Protein AF-A0A0S8EUS3-F1 (afdb_monomer_lite)

Structure (mmCIF, N/CA/C/O backbone):
data_AF-A0A0S8EUS3-F1
#
_entry.id   AF-A0A0S8EUS3-F1
#
loop_
_atom_site.group_PDB
_atom_site.id
_atom_site.type_symbol
_atom_site.label_atom_id
_atom_site.label_alt_id
_atom_site.label_comp_id
_atom_site.label_asym_id
_atom_site.label_entity_id
_atom_site.label_seq_id
_atom_site.pdbx_PDB_ins_code
_atom_site.Cartn_x
_atom_site.Cartn_y
_atom_site.Cartn_z
_atom_site.occupancy
_atom_site.B_iso_or_equiv
_atom_site.auth_seq_id
_atom_site.auth_comp_id
_atom_site.auth_asym_id
_atom_site.auth_atom_id
_atom_site.pdbx_PDB_model_num
ATOM 1 N N . MET A 1 1 ? -18.712 -5.961 16.122 1.00 82.56 1 MET A N 1
ATOM 2 C CA . MET A 1 1 ? -18.795 -4.743 15.281 1.00 82.56 1 MET A CA 1
ATOM 3 C C . MET A 1 1 ? -17.416 -4.321 14.781 1.00 82.56 1 MET A C 1
ATOM 5 O O . MET A 1 1 ? -17.202 -4.384 13.581 1.00 82.56 1 MET A O 1
ATOM 9 N N . LEU A 1 2 ? -16.468 -4.012 15.676 1.00 86.75 2 LEU A N 1
ATOM 10 C CA . LEU A 1 2 ? -15.114 -3.549 15.328 1.00 86.75 2 LEU A CA 1
ATOM 11 C C . LEU A 1 2 ? -14.350 -4.480 14.368 1.00 86.75 2 LEU A C 1
ATOM 13 O O . LEU A 1 2 ? -13.810 -4.018 13.373 1.00 86.75 2 LEU A O 1
ATOM 17 N N . GLY A 1 3 ? -14.389 -5.799 14.596 1.00 90.25 3 GLY A N 1
ATOM 18 C CA . GLY A 1 3 ? -13.727 -6.765 13.707 1.00 90.25 3 GLY A CA 1
ATOM 19 C C . GLY A 1 3 ? -14.267 -6.778 12.269 1.00 90.25 3 GLY A C 1
ATOM 20 O O . GLY A 1 3 ? -13.505 -6.980 11.335 1.00 90.25 3 GLY A O 1
ATOM 21 N N . ARG A 1 4 ? -15.562 -6.490 12.062 1.00 91.62 4 ARG A N 1
ATOM 22 C CA . ARG A 1 4 ? -16.137 -6.389 10.705 1.00 91.62 4 ARG A CA 1
ATOM 23 C C . ARG A 1 4 ? -15.596 -5.158 9.983 1.00 91.62 4 ARG A C 1
ATOM 25 O O . ARG A 1 4 ? -15.263 -5.248 8.813 1.00 91.62 4 ARG A O 1
ATOM 32 N N . ILE A 1 5 ? -15.479 -4.040 10.698 1.00 91.31 5 ILE A N 1
ATOM 33 C CA . ILE A 1 5 ? -14.918 -2.792 10.168 1.00 91.31 5 ILE A CA 1
ATOM 34 C C . ILE A 1 5 ? -13.445 -2.995 9.806 1.00 91.31 5 ILE A C 1
ATOM 36 O O . ILE A 1 5 ? -13.037 -2.604 8.723 1.00 91.31 5 ILE A O 1
ATOM 40 N N . ALA A 1 6 ? -12.688 -3.707 10.645 1.00 93.00 6 ALA A N 1
ATOM 41 C CA . ALA A 1 6 ? -11.306 -4.066 10.345 1.00 93.00 6 ALA A CA 1
ATOM 42 C C . ALA A 1 6 ? -11.154 -4.845 9.047 1.00 93.00 6 ALA A C 1
ATOM 44 O O . ALA A 1 6 ? -10.353 -4.473 8.195 1.00 93.00 6 ALA A O 1
ATOM 45 N N . ILE A 1 7 ? -11.964 -5.889 8.879 1.00 95.12 7 ILE A N 1
ATOM 46 C CA . ILE A 1 7 ? -11.954 -6.692 7.659 1.00 95.12 7 ILE A CA 1
ATOM 47 C C . ILE A 1 7 ? -12.327 -5.826 6.450 1.00 95.12 7 ILE A C 1
ATOM 49 O O . ILE A 1 7 ? -11.661 -5.913 5.427 1.00 95.12 7 ILE A O 1
ATOM 53 N N . LEU A 1 8 ? -13.336 -4.955 6.565 1.00 94.88 8 LEU A N 1
ATOM 54 C CA . LEU A 1 8 ? -13.727 -4.055 5.476 1.00 94.88 8 LEU A CA 1
ATOM 55 C C . LEU A 1 8 ? -12.615 -3.063 5.101 1.00 94.88 8 LEU A C 1
ATOM 57 O O . LEU A 1 8 ? -12.378 -2.871 3.914 1.00 94.88 8 LEU A O 1
ATOM 61 N N . CYS A 1 9 ? -11.906 -2.481 6.073 1.00 95.12 9 CYS A N 1
ATOM 62 C CA . CYS A 1 9 ? -10.751 -1.616 5.806 1.00 95.12 9 CYS A CA 1
ATOM 63 C C . CYS A 1 9 ? -9.631 -2.382 5.093 1.00 95.12 9 CYS A C 1
ATOM 65 O O . CYS A 1 9 ? -9.095 -1.901 4.101 1.00 95.12 9 CYS A O 1
ATOM 67 N N . VAL A 1 10 ? -9.307 -3.595 5.553 1.00 95.75 10 VAL A N 1
ATOM 68 C CA . VAL A 1 10 ? -8.296 -4.439 4.895 1.00 95.75 10 VAL A CA 1
ATOM 69 C C . VAL A 1 10 ? -8.711 -4.767 3.460 1.00 95.75 10 VAL A C 1
ATOM 71 O O . VAL A 1 10 ? -7.904 -4.624 2.549 1.00 95.75 10 VAL A O 1
ATOM 74 N N . LEU A 1 11 ? -9.969 -5.154 3.235 1.00 97.31 11 LEU A N 1
ATOM 75 C CA . LEU A 1 11 ? -10.483 -5.430 1.892 1.00 97.31 11 LEU A CA 1
ATOM 76 C C . LEU A 1 11 ? -10.456 -4.189 0.990 1.00 97.31 11 LEU A C 1
ATOM 78 O O . LEU A 1 11 ? -10.166 -4.324 -0.195 1.00 97.31 11 LEU A O 1
ATOM 82 N N . ALA A 1 12 ? -10.716 -2.996 1.533 1.00 97.00 12 ALA A N 1
ATOM 83 C CA . ALA A 1 12 ? -10.605 -1.744 0.788 1.00 97.00 12 ALA A CA 1
ATOM 84 C C . ALA A 1 12 ? -9.157 -1.477 0.344 1.00 97.00 12 ALA A C 1
ATOM 86 O O . ALA A 1 12 ? -8.921 -1.252 -0.840 1.00 97.00 12 ALA A O 1
ATOM 87 N N . HIS A 1 13 ? -8.178 -1.621 1.244 1.00 97.88 13 HIS A N 1
ATOM 88 C CA . HIS A 1 13 ? -6.762 -1.489 0.884 1.00 97.88 13 HIS A CA 1
ATOM 89 C C . HIS A 1 13 ? -6.323 -2.542 -0.142 1.00 97.88 13 HIS A C 1
ATOM 91 O O . HIS A 1 13 ? -5.618 -2.219 -1.093 1.00 97.88 13 HIS A O 1
ATOM 97 N N . LEU A 1 14 ? -6.776 -3.793 -0.005 1.00 97.94 14 LEU A N 1
ATOM 98 C CA . LEU A 1 14 ? -6.502 -4.840 -0.995 1.00 97.94 14 LEU A CA 1
ATOM 99 C C . LEU A 1 14 ? -7.114 -4.515 -2.364 1.00 97.94 14 LEU A C 1
ATOM 101 O O . LEU A 1 14 ? -6.500 -4.807 -3.390 1.00 97.94 14 LEU A O 1
ATOM 105 N N . ALA A 1 15 ? -8.298 -3.899 -2.400 1.00 98.31 15 ALA A N 1
ATOM 106 C CA . ALA A 1 15 ? -8.910 -3.444 -3.643 1.00 98.31 15 ALA A CA 1
ATOM 107 C C . ALA A 1 15 ? -8.097 -2.313 -4.296 1.00 98.31 15 ALA A C 1
ATOM 109 O O . ALA A 1 15 ? -7.879 -2.349 -5.504 1.00 98.31 15 ALA A O 1
ATOM 110 N N . GLU A 1 16 ? -7.590 -1.356 -3.516 1.00 98.06 16 GLU A N 1
ATOM 111 C CA . GLU A 1 16 ? -6.712 -0.291 -4.022 1.00 98.06 16 GLU A CA 1
ATOM 112 C C . GLU A 1 16 ? -5.384 -0.838 -4.562 1.00 98.06 16 GLU A C 1
ATOM 114 O O . GLU A 1 16 ? -4.991 -0.495 -5.676 1.00 98.06 16 GLU A O 1
ATOM 119 N N . ILE A 1 17 ? -4.740 -1.749 -3.825 1.00 98.44 17 ILE A N 1
ATOM 120 C CA . ILE A 1 17 ? -3.534 -2.462 -4.278 1.00 98.44 17 ILE A CA 1
ATOM 121 C C . ILE A 1 17 ? -3.823 -3.213 -5.582 1.00 98.44 17 ILE A C 1
ATOM 123 O O . ILE A 1 17 ? -3.038 -3.171 -6.522 1.00 98.44 17 ILE A O 1
ATOM 127 N N . THR A 1 18 ? -4.982 -3.867 -5.682 1.00 98.31 18 THR A N 1
ATOM 128 C CA . THR A 1 18 ? -5.390 -4.557 -6.912 1.00 98.31 18 THR A CA 1
ATOM 129 C C . THR A 1 18 ? -5.510 -3.587 -8.086 1.00 98.31 18 THR A C 1
ATOM 131 O O . THR A 1 18 ? -5.062 -3.902 -9.185 1.00 98.31 18 THR A O 1
ATOM 134 N N . VAL A 1 19 ? -6.089 -2.403 -7.875 1.00 98.38 19 VAL A N 1
ATOM 135 C CA . VAL A 1 19 ? -6.232 -1.382 -8.925 1.00 98.38 19 VAL A CA 1
ATOM 136 C C . VAL A 1 19 ? -4.863 -0.914 -9.424 1.00 98.38 19 VAL A C 1
ATOM 138 O O . VAL A 1 19 ? -4.645 -0.865 -10.635 1.00 98.38 19 VAL A O 1
ATOM 141 N N . TRP A 1 20 ? -3.926 -0.632 -8.517 1.00 98.31 20 TRP A N 1
ATOM 142 C CA . TRP A 1 20 ? -2.558 -0.245 -8.871 1.00 98.31 20 TRP A CA 1
ATOM 143 C C . TRP A 1 20 ? -1.786 -1.370 -9.568 1.00 98.31 20 TRP A C 1
ATOM 145 O O . TRP A 1 20 ? -1.189 -1.151 -10.622 1.00 98.31 20 TRP A O 1
ATOM 155 N N . ALA A 1 21 ? -1.856 -2.594 -9.046 1.00 98.06 21 ALA A N 1
ATOM 156 C CA . ALA A 1 21 ? -1.242 -3.771 -9.655 1.00 98.06 21 ALA A CA 1
ATOM 157 C C . ALA A 1 21 ? -1.742 -4.006 -11.088 1.00 98.06 21 ALA A C 1
ATOM 159 O O . ALA A 1 21 ? -0.948 -4.193 -12.012 1.00 98.06 21 ALA A O 1
ATOM 160 N N . MET A 1 22 ? -3.062 -3.943 -11.287 1.00 97.94 22 MET A N 1
ATOM 161 C CA . MET A 1 22 ? -3.672 -4.064 -12.609 1.00 97.94 22 MET A CA 1
ATOM 162 C C . MET A 1 22 ? -3.221 -2.935 -13.532 1.00 97.94 22 MET A C 1
ATOM 164 O O . MET A 1 22 ? -2.943 -3.195 -14.698 1.00 97.94 22 MET A O 1
ATOM 168 N N . PHE A 1 23 ? -3.097 -1.706 -13.027 1.00 97.62 23 PHE A N 1
ATOM 169 C CA . PHE A 1 23 ? -2.569 -0.590 -13.806 1.00 97.62 23 PHE A CA 1
ATOM 170 C C . PHE A 1 23 ? -1.139 -0.865 -14.297 1.00 97.62 23 PHE A C 1
ATOM 172 O O . PHE A 1 23 ? -0.886 -0.764 -15.496 1.00 97.62 23 PHE A O 1
ATOM 179 N N . TYR A 1 24 ? -0.218 -1.278 -13.421 1.00 97.38 24 TYR A N 1
ATOM 180 C CA . TYR A 1 24 ? 1.160 -1.580 -13.833 1.00 97.38 24 TYR A CA 1
ATOM 181 C C . TYR A 1 24 ? 1.250 -2.737 -14.818 1.00 97.38 24 TYR A C 1
ATOM 183 O O . TYR A 1 24 ? 2.064 -2.690 -15.740 1.00 97.38 24 TYR A O 1
ATOM 191 N N . TRP A 1 25 ? 0.424 -3.764 -14.635 1.00 96.81 25 TRP A N 1
ATOM 192 C CA . TRP A 1 25 ? 0.387 -4.893 -15.553 1.00 96.81 25 TRP A CA 1
ATOM 193 C C . TRP A 1 25 ? -0.162 -4.496 -16.929 1.00 96.81 25 TRP A C 1
ATOM 195 O O . TRP A 1 25 ? 0.451 -4.811 -17.940 1.00 96.81 25 TRP A O 1
ATOM 205 N N . LEU A 1 26 ? -1.267 -3.744 -16.980 1.00 96.75 26 LEU A N 1
ATOM 206 C CA . LEU A 1 26 ? -1.876 -3.283 -18.237 1.00 96.75 26 LEU A CA 1
ATOM 207 C C . LEU A 1 26 ? -1.010 -2.275 -19.003 1.00 96.75 26 LEU A C 1
ATOM 209 O O . LEU A 1 26 ? -1.230 -2.069 -20.193 1.00 96.75 26 LEU A O 1
ATOM 213 N N . GLN A 1 27 ? -0.086 -1.600 -18.322 1.00 96.44 27 GLN A N 1
ATOM 214 C CA . GLN A 1 27 ? 0.876 -0.676 -18.925 1.00 96.44 27 GLN A CA 1
ATOM 215 C C . GLN A 1 27 ? 2.226 -1.347 -19.243 1.00 96.44 27 GLN A C 1
ATOM 217 O O . GLN A 1 27 ? 3.189 -0.642 -19.542 1.00 96.44 27 GLN A O 1
ATOM 222 N N . ASP A 1 28 ? 2.314 -2.681 -19.140 1.00 95.12 28 ASP A N 1
ATOM 223 C CA . ASP A 1 28 ? 3.535 -3.474 -19.350 1.00 95.12 28 ASP A CA 1
ATOM 224 C C . ASP A 1 28 ? 4.739 -2.983 -18.515 1.00 95.12 28 ASP A C 1
ATOM 226 O O . ASP A 1 28 ? 5.902 -3.162 -18.880 1.00 95.12 28 ASP A O 1
ATOM 230 N N . VAL A 1 29 ? 4.474 -2.355 -17.362 1.00 94.38 29 VAL A N 1
ATOM 231 C CA . VAL A 1 29 ? 5.511 -1.855 -16.441 1.00 94.38 29 VAL A CA 1
ATOM 232 C C . VAL A 1 29 ? 6.170 -3.013 -15.704 1.00 94.38 29 VAL A C 1
ATOM 234 O O . VAL A 1 29 ? 7.359 -2.959 -15.391 1.00 94.38 29 VAL A O 1
ATOM 237 N N . MET A 1 30 ? 5.387 -4.055 -15.425 1.00 94.69 30 MET A N 1
ATOM 238 C CA . MET A 1 30 ? 5.817 -5.250 -14.712 1.00 94.69 30 MET A CA 1
ATOM 239 C C . MET A 1 30 ? 5.608 -6.491 -15.587 1.00 94.69 30 MET A C 1
ATOM 241 O O . MET A 1 30 ? 4.563 -6.617 -16.225 1.00 94.69 30 MET A O 1
ATOM 245 N N . PRO A 1 31 ? 6.551 -7.451 -15.581 1.00 89.88 31 PRO A N 1
ATOM 246 C CA . PRO A 1 31 ? 6.553 -8.592 -16.503 1.00 89.88 31 PRO A CA 1
ATOM 247 C C . PRO A 1 31 ? 5.475 -9.652 -16.210 1.00 89.88 31 PRO A C 1
ATOM 249 O O . PRO A 1 31 ? 5.374 -10.642 -16.930 1.00 89.88 31 PRO A O 1
ATOM 252 N N . GLY A 1 32 ? 4.669 -9.478 -15.159 1.00 94.50 32 GLY A N 1
ATOM 253 C CA . GLY A 1 32 ? 3.582 -10.391 -14.826 1.00 94.50 32 GLY A CA 1
ATOM 254 C C . GLY A 1 32 ? 2.670 -9.859 -13.726 1.00 94.50 32 GLY A C 1
ATOM 255 O O . GLY A 1 32 ? 3.053 -8.977 -12.959 1.00 94.50 32 GLY A O 1
ATOM 256 N N . LEU A 1 33 ? 1.468 -10.437 -13.640 1.00 96.06 33 LEU A N 1
ATOM 257 C CA . LEU A 1 33 ? 0.456 -10.075 -12.643 1.00 96.06 33 LEU A CA 1
ATOM 258 C C . LEU A 1 33 ? 0.970 -10.245 -11.213 1.00 96.06 33 LEU A C 1
ATOM 260 O O . LEU A 1 33 ? 0.874 -9.318 -10.422 1.00 96.06 33 LEU A O 1
ATOM 264 N N . GLU A 1 34 ? 1.554 -11.398 -10.886 1.00 96.88 34 GLU A N 1
ATOM 265 C CA . GLU A 1 34 ? 2.077 -11.675 -9.542 1.00 96.88 34 GLU A CA 1
ATOM 266 C C . GLU A 1 34 ? 3.107 -10.626 -9.101 1.00 96.88 34 GLU A C 1
ATOM 268 O O . GLU A 1 34 ? 3.007 -10.073 -8.007 1.00 96.88 34 GLU A O 1
ATOM 273 N N . ILE A 1 35 ? 4.043 -10.290 -9.992 1.00 97.19 35 ILE A N 1
ATOM 274 C CA . ILE A 1 35 ? 5.084 -9.286 -9.751 1.00 97.19 35 ILE A CA 1
ATOM 275 C C . ILE A 1 35 ? 4.464 -7.891 -9.597 1.00 97.19 35 ILE A C 1
ATOM 277 O O . ILE A 1 35 ? 4.870 -7.146 -8.710 1.00 97.19 35 ILE A O 1
ATOM 281 N N . ALA A 1 36 ? 3.455 -7.547 -10.404 1.00 97.69 36 ALA A N 1
ATOM 282 C CA . ALA A 1 36 ? 2.742 -6.276 -10.293 1.00 97.69 36 ALA A CA 1
ATOM 283 C C . ALA A 1 36 ? 1.980 -6.145 -8.965 1.00 97.69 36 ALA A C 1
ATOM 285 O O . ALA A 1 36 ? 2.031 -5.093 -8.328 1.00 97.69 36 ALA A O 1
ATOM 286 N N . PHE A 1 37 ? 1.320 -7.217 -8.519 1.00 98.25 37 PHE A N 1
ATOM 287 C CA . PHE A 1 37 ? 0.638 -7.273 -7.225 1.00 98.25 37 PHE A CA 1
ATOM 288 C C . PHE A 1 37 ? 1.611 -7.164 -6.059 1.00 98.25 37 PHE A C 1
ATOM 290 O O . PHE A 1 37 ? 1.371 -6.383 -5.141 1.00 98.25 37 PHE A O 1
ATOM 297 N N . TYR A 1 38 ? 2.713 -7.911 -6.102 1.00 98.25 38 TYR A N 1
ATOM 298 C CA . TYR A 1 38 ? 3.750 -7.837 -5.081 1.00 98.25 38 TYR A CA 1
ATOM 299 C C . TYR A 1 38 ? 4.358 -6.432 -5.004 1.00 98.25 38 TYR A C 1
ATOM 301 O O . TYR A 1 38 ? 4.400 -5.839 -3.926 1.00 98.25 38 TYR A O 1
ATOM 309 N N . PHE A 1 39 ? 4.755 -5.870 -6.150 1.00 98.25 39 PHE A N 1
ATOM 310 C CA . PHE A 1 39 ? 5.304 -4.521 -6.229 1.00 98.25 39 PHE A CA 1
ATOM 311 C C . PHE A 1 39 ? 4.331 -3.477 -5.677 1.00 98.25 39 PHE A C 1
ATOM 313 O O . PHE A 1 39 ? 4.723 -2.650 -4.852 1.00 98.25 39 PHE A O 1
ATOM 320 N N . SER A 1 40 ? 3.066 -3.541 -6.097 1.00 98.25 40 SER A N 1
ATOM 321 C CA . SER A 1 40 ? 2.038 -2.611 -5.644 1.00 98.25 40 SER A CA 1
ATOM 322 C C . SER A 1 40 ? 1.790 -2.738 -4.141 1.00 98.25 40 SER A C 1
ATOM 324 O O . SER A 1 40 ? 1.803 -1.742 -3.426 1.00 98.25 40 SER A O 1
ATOM 326 N N . ALA A 1 41 ? 1.672 -3.961 -3.613 1.00 98.19 41 ALA A N 1
ATOM 327 C CA . ALA A 1 41 ? 1.473 -4.184 -2.183 1.00 98.19 41 ALA A CA 1
ATOM 328 C C . ALA A 1 41 ? 2.635 -3.630 -1.343 1.00 98.19 41 ALA A C 1
ATOM 330 O O . ALA A 1 41 ? 2.408 -2.930 -0.356 1.00 98.19 41 ALA A O 1
ATOM 331 N N . VAL A 1 42 ? 3.879 -3.910 -1.744 1.00 98.19 42 VAL A N 1
ATOM 332 C CA . VAL A 1 42 ? 5.094 -3.447 -1.053 1.00 98.19 42 VAL A CA 1
ATOM 333 C C . VAL A 1 42 ? 5.232 -1.924 -1.127 1.00 98.19 42 VAL A C 1
ATOM 335 O O . VAL A 1 42 ? 5.624 -1.300 -0.137 1.00 98.19 42 VAL A O 1
ATOM 338 N N . THR A 1 43 ? 4.890 -1.326 -2.268 1.00 98.12 43 THR A N 1
ATOM 339 C CA . THR A 1 43 ? 4.948 0.125 -2.494 1.00 98.12 43 THR A CA 1
ATOM 340 C C . THR A 1 43 ? 3.846 0.854 -1.728 1.00 98.12 43 THR A C 1
ATOM 342 O O . THR A 1 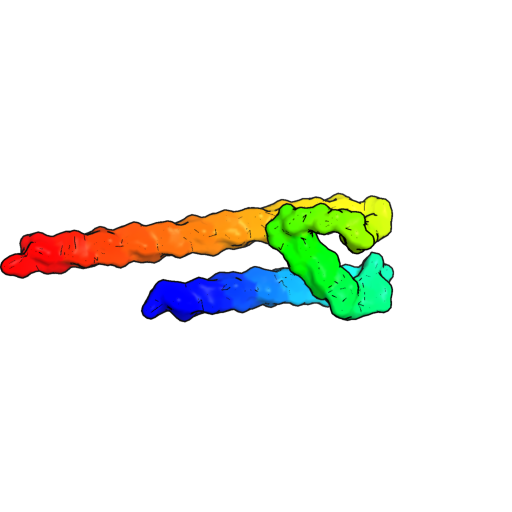43 ? 4.145 1.745 -0.933 1.00 98.12 43 THR A O 1
ATOM 345 N N . TYR A 1 44 ? 2.588 0.438 -1.889 1.00 98.38 44 TYR A N 1
ATOM 346 C CA . TYR A 1 44 ? 1.416 1.003 -1.212 1.00 98.38 44 TYR A CA 1
ATOM 347 C C . TYR A 1 44 ? 1.537 0.907 0.313 1.00 98.38 44 TYR A C 1
ATOM 349 O O . TYR A 1 44 ? 1.276 1.872 1.029 1.00 98.38 44 TYR A O 1
ATOM 357 N N . ALA A 1 45 ? 1.986 -0.239 0.834 1.00 97.19 45 ALA A N 1
ATOM 358 C CA . ALA A 1 45 ? 2.204 -0.418 2.269 1.00 97.19 45 ALA A CA 1
ATOM 359 C C . ALA A 1 45 ? 3.477 0.280 2.782 1.00 97.19 45 ALA A C 1
ATOM 361 O O . ALA A 1 45 ? 3.780 0.198 3.972 1.00 97.19 45 ALA A O 1
ATOM 362 N N . THR A 1 46 ? 4.225 0.970 1.914 1.00 96.88 46 THR A N 1
ATOM 363 C CA . THR A 1 46 ? 5.480 1.672 2.232 1.00 96.88 46 THR A CA 1
ATOM 364 C C . THR A 1 46 ? 6.574 0.770 2.815 1.00 96.88 46 THR A C 1
ATOM 366 O O . THR A 1 46 ? 7.452 1.232 3.537 1.00 96.88 46 THR A O 1
ATOM 369 N N . ILE A 1 47 ? 6.532 -0.528 2.497 1.00 97.44 47 ILE A N 1
ATOM 370 C CA . ILE A 1 47 ? 7.522 -1.513 2.952 1.00 97.44 47 ILE A CA 1
ATOM 371 C C . ILE A 1 47 ? 8.835 -1.328 2.185 1.00 97.44 47 ILE A C 1
ATOM 373 O O . ILE A 1 47 ? 9.903 -1.301 2.790 1.00 97.44 47 ILE A O 1
ATOM 377 N N . GLY A 1 48 ? 8.751 -1.190 0.858 1.00 95.62 48 GLY A N 1
ATOM 378 C CA . GLY A 1 48 ? 9.879 -0.802 0.009 1.00 95.62 48 GLY A CA 1
ATOM 379 C C . GLY A 1 48 ? 11.106 -1.718 0.077 1.00 95.62 48 GLY A C 1
ATOM 380 O O . GLY A 1 48 ? 12.219 -1.208 0.167 1.00 95.62 48 GLY A O 1
ATOM 381 N N . TYR A 1 49 ? 10.933 -3.046 0.008 1.00 96.69 49 TYR A N 1
ATOM 382 C CA . TYR A 1 49 ? 12.052 -4.006 0.047 1.00 96.69 49 TYR A CA 1
ATOM 383 C C . TYR A 1 49 ? 13.156 -3.723 -0.988 1.00 96.69 49 TYR A C 1
ATOM 385 O O . TYR A 1 49 ? 14.320 -4.030 -0.736 1.00 96.69 49 TYR A O 1
ATOM 393 N N . GLY A 1 50 ? 12.806 -3.113 -2.126 1.00 94.31 50 GLY A N 1
ATOM 394 C CA . GLY A 1 50 ? 13.760 -2.659 -3.143 1.00 94.31 50 GLY A CA 1
ATOM 395 C C . GLY A 1 50 ? 14.295 -3.767 -4.054 1.00 94.31 50 GLY A C 1
ATOM 396 O O . GLY A 1 50 ? 15.155 -3.509 -4.891 1.00 94.31 50 GLY A O 1
ATOM 397 N N . ASP A 1 51 ? 13.775 -4.981 -3.913 1.00 96.31 51 ASP A N 1
ATOM 398 C CA . ASP A 1 51 ? 14.028 -6.141 -4.767 1.00 96.31 51 ASP A CA 1
ATOM 399 C C . ASP A 1 51 ? 13.374 -6.005 -6.150 1.00 96.31 51 ASP A C 1
ATOM 401 O O . ASP A 1 51 ? 13.965 -6.393 -7.158 1.00 96.31 51 ASP A O 1
ATOM 405 N N . ILE A 1 52 ? 12.186 -5.400 -6.209 1.00 95.81 52 ILE A N 1
ATOM 406 C CA . ILE A 1 52 ? 11.499 -5.036 -7.450 1.00 95.81 52 ILE A CA 1
ATOM 407 C C . ILE A 1 52 ? 11.316 -3.521 -7.480 1.00 95.81 52 ILE A C 1
ATOM 409 O O . ILE A 1 52 ? 10.765 -2.920 -6.558 1.00 95.81 52 ILE A O 1
ATOM 413 N N . THR A 1 53 ? 11.779 -2.893 -8.561 1.00 95.19 53 THR A N 1
ATOM 414 C CA . THR A 1 53 ? 11.659 -1.447 -8.773 1.00 95.19 53 THR A CA 1
ATOM 415 C C . THR A 1 53 ? 11.119 -1.163 -10.170 1.00 95.19 53 THR A C 1
ATOM 417 O O . THR A 1 53 ? 11.405 -1.919 -11.102 1.00 95.19 53 THR A O 1
ATOM 420 N N . PRO A 1 54 ? 10.323 -0.095 -10.342 1.00 94.94 54 PRO A N 1
ATOM 421 C CA . PRO A 1 54 ? 9.780 0.239 -11.641 1.00 94.94 54 PRO A CA 1
ATOM 422 C C . PRO A 1 54 ? 10.874 0.890 -12.511 1.00 94.94 54 PRO A C 1
ATOM 424 O O . PRO A 1 54 ? 11.844 1.452 -11.980 1.00 94.94 54 PRO A O 1
ATOM 427 N N . PRO A 1 55 ? 10.715 0.889 -13.846 1.00 95.44 55 PRO A N 1
ATOM 428 C CA . PRO A 1 55 ? 11.595 1.629 -14.746 1.00 95.44 55 PRO A CA 1
ATOM 429 C C . PRO A 1 55 ? 11.630 3.130 -14.414 1.00 95.44 55 PRO A C 1
ATOM 431 O O . PRO A 1 55 ? 10.713 3.667 -13.788 1.00 95.44 55 PRO A O 1
ATOM 434 N N . GLU A 1 56 ? 12.683 3.835 -14.841 1.00 95.75 56 GLU A N 1
ATOM 435 C CA . GLU A 1 56 ? 12.956 5.210 -14.386 1.00 95.75 56 GLU A CA 1
ATOM 436 C C . GLU A 1 56 ? 11.797 6.188 -14.609 1.00 95.75 56 GLU A C 1
ATOM 438 O O . GLU A 1 56 ? 11.497 7.002 -13.736 1.00 95.75 56 GLU A O 1
ATOM 443 N N . ASN A 1 57 ? 11.103 6.068 -15.740 1.00 95.94 57 ASN A N 1
ATOM 444 C CA . ASN A 1 57 ? 9.966 6.909 -16.108 1.00 95.94 57 ASN A CA 1
ATOM 445 C C . ASN A 1 57 ? 8.715 6.681 -15.236 1.00 95.94 57 ASN A C 1
ATOM 447 O O . ASN A 1 57 ? 7.834 7.536 -15.207 1.00 95.94 57 ASN A O 1
ATOM 451 N N . TRP A 1 58 ? 8.647 5.568 -14.502 1.00 96.44 58 TRP A N 1
ATOM 452 C CA . TRP A 1 58 ? 7.522 5.200 -13.637 1.00 96.44 58 TRP A CA 1
ATOM 453 C C . TRP A 1 58 ? 7.812 5.394 -12.142 1.00 96.44 58 TRP A C 1
ATOM 455 O O . TRP A 1 58 ? 6.904 5.276 -11.320 1.00 96.44 58 TRP A O 1
ATOM 465 N N . ARG A 1 59 ? 9.050 5.749 -11.762 1.00 95.31 59 ARG A N 1
ATOM 466 C CA . ARG A 1 59 ? 9.445 5.940 -10.352 1.00 95.31 59 ARG A CA 1
ATOM 467 C C . ARG A 1 59 ? 8.598 6.981 -9.624 1.00 95.31 59 ARG A C 1
ATOM 469 O O . ARG A 1 59 ? 8.240 6.770 -8.471 1.00 95.31 59 ARG A O 1
ATOM 476 N N . LEU A 1 60 ? 8.248 8.085 -10.289 1.00 97.31 60 LEU A N 1
ATOM 477 C CA . LEU A 1 60 ? 7.391 9.111 -9.686 1.00 97.31 60 LEU A CA 1
ATOM 478 C C . LEU A 1 60 ? 5.991 8.565 -9.377 1.00 97.31 60 LEU A C 1
ATOM 480 O O . LEU A 1 60 ? 5.424 8.898 -8.341 1.00 97.31 60 LEU A O 1
ATOM 484 N N . LEU A 1 61 ? 5.454 7.709 -10.249 1.00 97.12 61 LEU A N 1
ATOM 485 C CA . LEU A 1 61 ? 4.141 7.108 -10.049 1.00 97.12 61 LEU A CA 1
ATOM 486 C C . LEU A 1 61 ? 4.142 6.135 -8.867 1.00 97.12 61 LEU A C 1
ATOM 48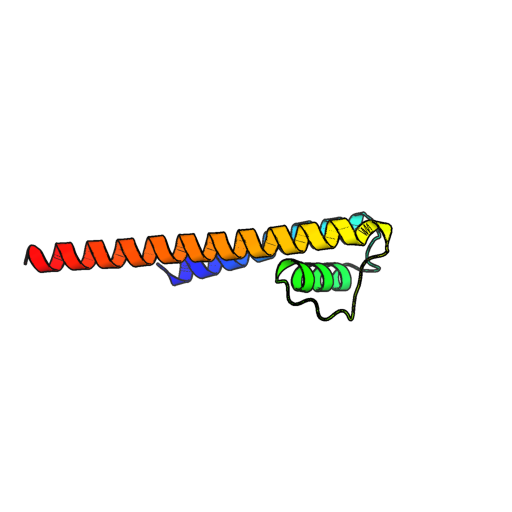8 O O . LEU A 1 61 ? 3.247 6.205 -8.032 1.00 97.12 61 LEU A O 1
ATOM 492 N N . ALA A 1 62 ? 5.186 5.317 -8.735 1.00 96.88 62 ALA A N 1
ATOM 493 C CA . ALA A 1 62 ? 5.361 4.455 -7.569 1.00 96.88 62 ALA A CA 1
ATOM 494 C C . ALA A 1 62 ? 5.463 5.254 -6.258 1.00 96.88 62 ALA A C 1
ATOM 496 O O . ALA A 1 62 ? 4.872 4.883 -5.247 1.00 96.88 62 ALA A O 1
ATOM 497 N N . SER A 1 63 ? 6.139 6.407 -6.269 1.00 97.19 63 SER A N 1
ATOM 498 C CA . SER A 1 63 ? 6.149 7.303 -5.104 1.00 97.19 63 SER A CA 1
ATOM 499 C C . SER A 1 63 ? 4.755 7.852 -4.774 1.00 97.19 63 SE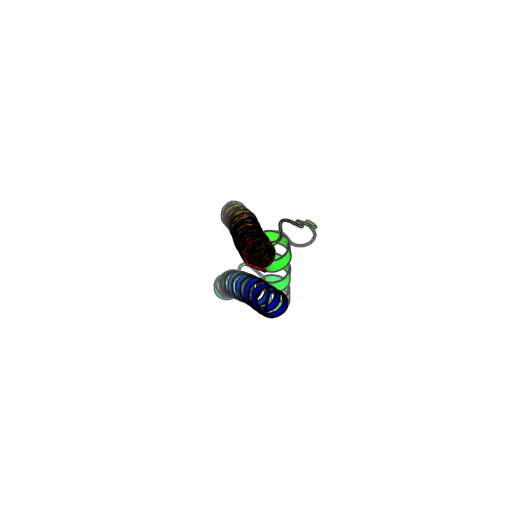R A C 1
ATOM 501 O O . SER A 1 63 ? 4.411 7.986 -3.600 1.00 97.19 63 SER A O 1
ATOM 503 N N . ILE A 1 64 ? 3.938 8.159 -5.789 1.00 98.12 64 ILE A N 1
ATOM 504 C CA . ILE A 1 64 ? 2.547 8.607 -5.607 1.00 98.12 64 ILE A CA 1
ATOM 505 C C . ILE A 1 64 ? 1.679 7.479 -5.045 1.00 98.12 64 ILE A C 1
ATOM 507 O O . ILE A 1 64 ? 0.856 7.728 -4.165 1.00 98.12 64 ILE A O 1
ATOM 511 N N . GLU A 1 65 ? 1.870 6.246 -5.502 1.00 98.19 65 GLU A N 1
ATOM 512 C CA . GLU A 1 65 ? 1.197 5.074 -4.944 1.00 98.19 65 GLU A CA 1
ATOM 513 C C . GLU A 1 65 ? 1.539 4.887 -3.461 1.00 98.19 65 GLU A C 1
ATOM 515 O O . GLU A 1 65 ? 0.629 4.760 -2.643 1.00 98.19 65 GLU A O 1
ATOM 520 N N . GLY A 1 66 ? 2.822 4.955 -3.091 1.00 98.12 66 GLY A N 1
ATOM 521 C CA . GLY A 1 66 ? 3.235 4.874 -1.687 1.00 98.12 66 GLY A CA 1
ATOM 522 C C . GLY A 1 66 ? 2.646 6.001 -0.832 1.00 98.12 66 GLY A C 1
ATOM 523 O O . GLY A 1 66 ? 2.155 5.757 0.272 1.00 98.12 66 GLY A O 1
ATOM 524 N N . LEU A 1 67 ? 2.607 7.233 -1.356 1.00 98.25 67 LEU A N 1
ATOM 525 C CA . LEU A 1 67 ? 1.943 8.361 -0.691 1.00 98.25 67 LEU A CA 1
ATOM 526 C C . LEU A 1 67 ? 0.429 8.134 -0.541 1.00 98.25 67 LEU A C 1
ATOM 528 O O . LEU A 1 67 ? -0.157 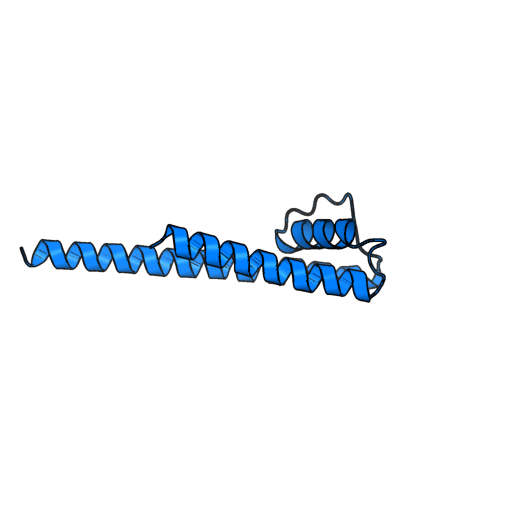8.461 0.490 1.00 98.25 67 LEU A O 1
ATOM 532 N N . THR A 1 68 ? -0.211 7.566 -1.559 1.00 98.00 68 THR A N 1
ATOM 533 C CA . THR A 1 68 ? -1.636 7.221 -1.510 1.00 98.00 68 THR A CA 1
ATOM 534 C C . THR A 1 68 ? -1.885 6.181 -0.422 1.00 98.00 68 THR A C 1
ATOM 536 O O . THR A 1 68 ? -2.764 6.372 0.418 1.00 98.00 68 THR A O 1
ATOM 539 N N . GLY A 1 69 ? -1.061 5.134 -0.370 1.00 97.50 69 GLY A N 1
ATOM 540 C CA . GLY A 1 69 ? -1.207 4.061 0.603 1.00 97.50 69 GLY A CA 1
ATOM 541 C C . GLY A 1 69 ? -1.015 4.512 2.047 1.00 97.50 69 GLY A C 1
ATOM 542 O O . GLY A 1 69 ? -1.851 4.196 2.896 1.00 97.50 69 GLY A O 1
ATOM 543 N N . ILE A 1 70 ? -0.004 5.338 2.343 1.00 97.19 70 ILE A N 1
ATOM 544 C CA . ILE A 1 70 ? 0.165 5.875 3.703 1.00 97.19 70 ILE A CA 1
ATOM 545 C C . ILE A 1 70 ? -1.006 6.779 4.119 1.00 97.19 70 ILE A C 1
ATOM 547 O O . ILE A 1 70 ? -1.456 6.699 5.265 1.00 97.19 70 ILE A O 1
ATOM 551 N N . LEU A 1 71 ? -1.550 7.590 3.201 1.00 97.31 71 LEU A N 1
ATOM 552 C CA . LEU A 1 71 ? -2.708 8.445 3.478 1.00 97.31 71 LEU A CA 1
ATOM 553 C C . LEU A 1 71 ? -3.966 7.621 3.768 1.00 97.31 71 LEU A C 1
ATOM 555 O O . LEU A 1 71 ? -4.672 7.909 4.736 1.00 97.31 71 LEU A O 1
ATOM 559 N N . MET A 1 72 ? -4.230 6.580 2.978 1.00 96.81 72 MET A N 1
ATOM 560 C CA . MET A 1 72 ? -5.398 5.719 3.176 1.00 96.81 72 MET A CA 1
ATOM 561 C C . MET A 1 72 ? -5.269 4.873 4.445 1.00 96.81 72 MET A C 1
ATOM 563 O O . MET A 1 72 ? -6.233 4.752 5.203 1.00 96.81 72 MET A O 1
ATOM 567 N N . CYS A 1 73 ? -4.077 4.356 4.749 1.00 95.25 73 CYS A N 1
ATOM 568 C CA . CYS A 1 73 ? -3.810 3.669 6.015 1.00 95.25 73 CYS A CA 1
ATOM 569 C C . CYS A 1 73 ? -4.032 4.597 7.223 1.00 95.25 73 CYS A C 1
ATOM 571 O O . CYS A 1 73 ? -4.690 4.210 8.194 1.00 95.25 73 CYS A O 1
ATOM 573 N N . ALA A 1 74 ? -3.535 5.838 7.158 1.00 95.94 74 ALA A N 1
ATOM 574 C CA . ALA A 1 74 ? -3.754 6.837 8.203 1.00 95.94 74 ALA A CA 1
ATOM 575 C C . ALA A 1 74 ? -5.244 7.183 8.360 1.00 95.94 74 ALA A C 1
ATOM 577 O O . ALA A 1 74 ? -5.739 7.296 9.485 1.00 95.94 74 ALA A O 1
ATOM 578 N N . TRP A 1 75 ? -5.977 7.283 7.248 1.00 95.50 75 TRP A N 1
ATOM 579 C CA . TRP A 1 75 ? -7.420 7.509 7.251 1.00 95.50 75 TRP A CA 1
ATOM 580 C C . TRP A 1 75 ? -8.179 6.369 7.940 1.00 95.50 75 TRP A C 1
ATOM 582 O O . TRP A 1 75 ? -8.998 6.623 8.827 1.00 95.50 75 TRP A O 1
ATOM 592 N N . SER A 1 76 ? -7.867 5.114 7.603 1.00 94.44 76 SER A N 1
ATOM 593 C CA . SER A 1 76 ? -8.427 3.933 8.269 1.00 94.44 76 SER A CA 1
ATOM 594 C C . SER A 1 76 ? -8.154 3.960 9.775 1.00 94.44 76 SER A C 1
ATOM 596 O O . SER A 1 76 ? -9.079 3.781 10.570 1.00 94.44 76 SER A O 1
ATOM 598 N N . GLY A 1 77 ? -6.920 4.263 10.190 1.00 93.75 77 GLY A N 1
ATOM 599 C CA . GLY A 1 77 ? -6.559 4.412 11.605 1.00 93.75 77 GLY A CA 1
ATOM 600 C C . GLY A 1 77 ? -7.357 5.508 12.324 1.00 93.75 77 GLY A C 1
ATOM 601 O O . GLY A 1 77 ? -7.868 5.285 13.425 1.00 93.75 77 GLY A O 1
ATOM 602 N N . GLY A 1 78 ? -7.535 6.668 11.684 1.00 94.19 78 GLY A N 1
ATOM 603 C CA . GLY A 1 78 ? -8.352 7.767 12.206 1.00 94.19 78 GLY A CA 1
ATOM 604 C C . GLY A 1 78 ? -9.831 7.394 12.352 1.00 94.19 78 GLY A C 1
ATOM 605 O O . GLY A 1 78 ? -10.449 7.684 13.379 1.00 94.19 78 GLY A O 1
ATOM 606 N N . PHE A 1 79 ? -10.385 6.681 11.370 1.00 91.62 79 PHE A N 1
ATOM 607 C CA . PHE A 1 79 ? -11.756 6.172 11.419 1.00 91.62 79 PHE A CA 1
ATOM 608 C C . PHE A 1 79 ? -11.951 5.166 12.563 1.00 91.62 79 PHE A C 1
ATOM 610 O O . PHE A 1 79 ? -12.913 5.263 13.330 1.00 91.62 79 PHE A O 1
ATOM 617 N N . PHE A 1 80 ? -10.999 4.249 12.743 1.00 91.50 80 PHE A N 1
ATOM 618 C CA . PHE A 1 80 ? -10.978 3.326 13.875 1.00 91.50 80 PHE A CA 1
ATOM 619 C C . PHE A 1 80 ? -10.971 4.045 15.220 1.00 91.50 80 PHE A C 1
ATOM 621 O O . PHE A 1 80 ? -11.768 3.713 16.103 1.00 91.50 80 PHE A O 1
ATOM 628 N N . PHE A 1 81 ? -10.092 5.035 15.371 1.00 92.75 81 PHE A N 1
ATOM 629 C CA . PHE A 1 81 ? -10.002 5.834 16.585 1.00 92.75 81 PHE A CA 1
ATOM 630 C C . PHE A 1 81 ? -11.330 6.540 16.894 1.00 92.75 81 PHE A C 1
ATOM 632 O O . PHE A 1 81 ? -11.811 6.473 18.027 1.00 92.75 81 PHE A O 1
ATOM 639 N N . ALA A 1 82 ? -11.964 7.148 15.887 1.00 92.56 82 ALA A N 1
ATOM 640 C CA . ALA A 1 82 ? -13.254 7.816 16.042 1.00 92.56 82 ALA A CA 1
ATOM 641 C C . ALA A 1 82 ? -14.355 6.858 16.535 1.00 92.56 82 ALA A C 1
ATOM 643 O O . ALA A 1 82 ? -15.100 7.196 17.457 1.00 92.56 82 ALA A O 1
ATOM 644 N N . ILE A 1 83 ? -14.420 5.639 15.986 1.00 91.00 83 ILE A N 1
ATOM 645 C CA . ILE A 1 83 ? -15.395 4.624 16.415 1.00 91.00 83 ILE A CA 1
ATOM 646 C C . ILE A 1 83 ? -15.143 4.190 17.858 1.00 91.00 83 ILE A C 1
ATOM 648 O O . ILE A 1 83 ? -16.082 4.104 18.651 1.00 91.00 83 ILE A O 1
ATOM 652 N N . VAL A 1 84 ? -13.888 3.906 18.218 1.00 91.56 84 VAL A N 1
ATOM 653 C CA . VAL A 1 84 ? -13.545 3.491 19.586 1.00 91.56 84 VAL A CA 1
ATOM 654 C C . VAL A 1 84 ? -13.919 4.585 20.583 1.00 91.56 84 VAL A C 1
ATOM 656 O O . VAL A 1 84 ? -14.559 4.288 21.594 1.00 91.56 84 VAL A O 1
ATOM 659 N N . LYS A 1 85 ? -13.609 5.847 20.265 1.00 93.25 85 LYS A N 1
ATOM 660 C CA . LYS A 1 85 ? -13.979 6.999 21.091 1.00 93.25 85 LYS A CA 1
ATOM 661 C C . LYS A 1 85 ? -15.497 7.086 21.296 1.00 93.25 85 LYS A C 1
ATOM 663 O O . LYS A 1 85 ? -15.957 7.192 22.432 1.00 93.25 85 LYS A O 1
ATOM 668 N N . GLN A 1 86 ? -16.281 6.942 20.228 1.00 91.75 86 GLN A N 1
ATOM 669 C CA . GLN A 1 86 ? -17.744 6.980 20.306 1.00 91.75 86 GLN A CA 1
ATOM 670 C C . GLN A 1 86 ? -18.329 5.841 21.166 1.00 91.75 86 GLN A C 1
ATOM 672 O O . GLN A 1 86 ? -19.292 6.042 21.915 1.00 91.75 86 GLN A O 1
ATOM 677 N N . LEU A 1 87 ? -17.738 4.641 21.101 1.00 89.88 87 LEU A N 1
ATOM 678 C CA . LEU A 1 87 ? -18.143 3.498 21.929 1.00 89.88 87 LEU A CA 1
ATOM 679 C C . LEU A 1 87 ? -17.843 3.724 23.420 1.00 89.88 87 LEU A C 1
ATOM 681 O O . LEU A 1 87 ? -18.648 3.340 24.276 1.00 89.88 87 LEU A O 1
ATOM 685 N N . GLN A 1 88 ? -16.715 4.365 23.738 1.00 90.50 88 GLN A N 1
ATOM 686 C CA . GLN A 1 88 ? -16.349 4.720 25.112 1.00 90.50 88 GLN A CA 1
ATOM 687 C C . GLN A 1 88 ? -17.309 5.765 25.699 1.00 90.50 88 GLN A C 1
ATOM 689 O O . GLN A 1 88 ? -17.810 5.580 26.811 1.00 90.50 88 GLN A O 1
ATOM 694 N N . GLU A 1 89 ? -17.629 6.816 24.940 1.00 92.44 89 GLU A N 1
ATOM 695 C CA . GLU A 1 89 ? -18.570 7.869 25.353 1.00 92.44 89 GLU A CA 1
ATOM 696 C C . GLU A 1 89 ? -19.985 7.315 25.594 1.00 92.44 89 GLU A C 1
ATOM 698 O O . GLU A 1 89 ? -20.612 7.610 26.617 1.00 92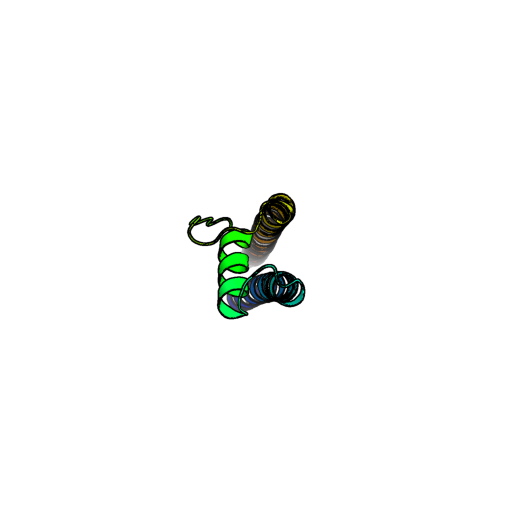.44 89 GLU A O 1
ATOM 703 N N . SER A 1 90 ? -20.456 6.429 24.710 1.00 87.50 90 SER A N 1
ATOM 704 C CA . SER A 1 90 ? -21.760 5.763 24.850 1.00 87.50 90 SER A CA 1
ATOM 705 C C . SER A 1 90 ? -21.828 4.874 26.098 1.00 87.50 90 SER A C 1
ATOM 707 O O . SER A 1 90 ? -22.827 4.874 26.820 1.00 87.50 90 SER A O 1
ATOM 709 N N . SER A 1 91 ? -20.743 4.149 26.394 1.00 81.56 91 SER A N 1
ATOM 710 C CA . SER A 1 91 ? -20.646 3.282 27.579 1.00 81.56 91 SER A CA 1
ATOM 711 C C . SER A 1 91 ? -20.588 4.080 28.889 1.00 81.56 91 SER A C 1
ATOM 713 O O . SER A 1 91 ? -21.117 3.636 29.908 1.00 81.56 91 SER A O 1
ATOM 715 N N . SER A 1 92 ? -19.972 5.267 28.863 1.00 82.06 92 SER A N 1
ATOM 716 C CA . SER A 1 92 ? -19.918 6.203 29.994 1.00 82.06 92 SER A CA 1
ATOM 717 C C . SER A 1 92 ? -21.300 6.789 30.322 1.00 82.06 92 SER A C 1
ATOM 719 O O . SER A 1 92 ? -21.736 6.735 31.473 1.00 82.06 92 SER A O 1
ATOM 721 N N . SER A 1 93 ? -22.047 7.246 29.308 1.00 78.31 93 SER A N 1
ATOM 722 C CA . SER A 1 93 ? -23.410 7.780 29.493 1.00 78.31 93 SER A CA 1
ATOM 723 C C . SER A 1 93 ? -24.404 6.749 30.039 1.00 78.31 93 SER A C 1
ATOM 725 O O . SER A 1 93 ? -25.278 7.101 30.830 1.00 78.31 93 SER A O 1
ATOM 727 N N . ALA A 1 94 ? -24.280 5.475 29.650 1.00 74.62 94 ALA A N 1
ATOM 728 C CA . ALA A 1 94 ? -25.153 4.411 30.148 1.00 74.62 94 ALA A CA 1
ATOM 729 C C . ALA A 1 94 ? -24.931 4.114 31.642 1.00 74.62 94 ALA A C 1
ATOM 731 O O . ALA A 1 94 ? -25.895 3.872 32.364 1.00 74.62 94 ALA A O 1
ATOM 732 N N . LYS A 1 95 ? -23.682 4.193 32.123 1.00 71.56 95 LYS A N 1
ATOM 733 C CA . LYS A 1 95 ? -23.344 3.999 33.544 1.00 71.56 95 LYS A CA 1
ATOM 734 C C . LYS A 1 95 ? -23.801 5.139 34.454 1.00 71.56 95 LYS A C 1
ATOM 736 O O . LYS A 1 95 ? -23.947 4.907 35.641 1.00 71.56 95 LYS A O 1
ATOM 741 N N . HIS A 1 96 ? -23.997 6.350 33.930 1.00 64.69 96 HIS A N 1
ATOM 742 C CA . HIS A 1 96 ? -24.434 7.505 34.728 1.00 64.69 96 HIS A CA 1
ATOM 743 C C . HIS A 1 96 ? -25.965 7.621 34.851 1.00 64.69 96 HIS A C 1
ATOM 745 O O . HIS A 1 96 ? -26.462 8.434 35.623 1.00 64.69 96 HIS A O 1
ATOM 751 N N . ARG A 1 97 ? -26.716 6.835 34.065 1.00 62.72 97 ARG A N 1
ATOM 752 C CA . ARG A 1 97 ? -28.188 6.762 34.096 1.00 62.72 97 ARG A CA 1
ATOM 753 C C . ARG A 1 97 ? -28.736 5.583 34.913 1.00 62.72 97 ARG A C 1
ATOM 755 O O . ARG A 1 97 ? -29.950 5.514 35.083 1.00 62.72 97 ARG A O 1
ATOM 762 N N . ALA A 1 98 ? -27.873 4.662 35.341 1.00 57.53 98 ALA A N 1
ATOM 763 C CA . ALA A 1 98 ? -28.195 3.517 36.193 1.00 57.53 98 ALA A CA 1
ATOM 764 C C . ALA A 1 98 ? -27.812 3.825 37.644 1.00 57.53 98 ALA A C 1
ATOM 766 O O . ALA A 1 98 ? -28.539 3.351 38.542 1.00 57.53 98 ALA A O 1
#

Foldseek 3Di:
DLVVLVVVLVVVLLVLLQVQLVVCVVVVQDVDSVLSSVLSVCLLCVVCPVPDDTPPVCNVVSPVSVVVSVVSVVVSVVVSVVVVVVVVVVVVVVVVVD

pLDDT: mean 93.52, std 7.54, range [57.53, 98.44]

Sequence (98 aa):
MLGRIAILCVLAHLAEITVWAMFYWLQDVMPGLEIAFYFSAVTYATIGYGDITPPENWRLLASIEGLTGILMCAWSGGFFFAIVKQLQESSSSAKHRA

Second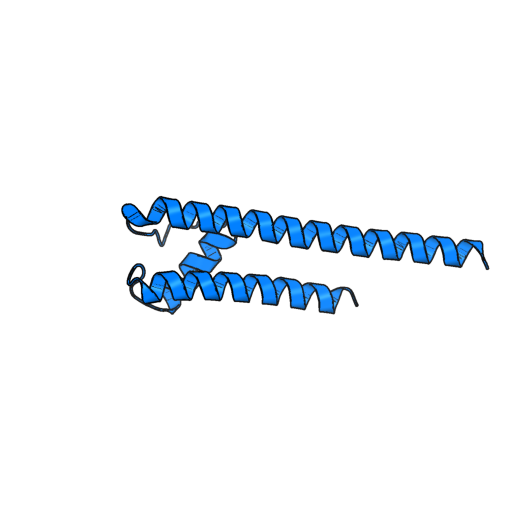ary structure (DSSP, 8-state):
-HHHHHHHHHHHHHHHHHHHHHHHHHTT-SSSHHHHHHHHHHHHTT---SSS---GGGHHHHHHHHHHHHHHHHHHHHHHHHHHHHHHHHHHHHHH--

Radius of gyration: 18.44 Å; chains: 1; bounding box: 42×21×56 Å